Protein AF-A0A0W8DYA0-F1 (afdb_monomer_lite)

Sequence (114 aa):
MDSCKRDVLVVDIHKKYPLPEHGDPGGVLHLGVGDPALGFFIVNEVMYAGPLFSSYELMTPVDERLTDKEFKMKLPSMSAPEWTGQSYLRCIDDSSDEDDEGSSDRESEEDLSA

Foldseek 3Di:
DCVPDFAKDKDWDWFDPDDVVVVDQTWIKIKTWTDWDWAWDADPNDIDIDTDIFIFIDTDGHPDDDDSVRVVVCVVVTDGPVVVVVGPPPPDPPPPDPDDDDDDDDDDDDDDDD

Radius of gyration: 28.56 Å; chains: 1; bounding box: 103×48×36 Å

Organism: Phytophthora nicotianae (NCBI:txid4792)

InterPro domains:
  IPR022601 Protein of unknown function DUF3160 [PF11369] (3-84)

Secondary structure (DSSP, 8-state):
--TTS---EEEEEEPPPPBGGGTB---EEEEEEEEEEEEEEEETTEEEEEEEEEEEEEEE-TT-PPPHHHHHHHGGG-PPPHHHHT-TT-------------------------

pLDDT: mean 70.06, std 15.66, range [39.56, 92.94]

Structure (mmCIF, N/CA/C/O backbone):
data_AF-A0A0W8DYA0-F1
#
_entry.id   AF-A0A0W8DYA0-F1
#
loop_
_atom_site.group_PDB
_atom_site.id
_atom_site.type_symbol
_atom_site.label_atom_id
_atom_site.label_alt_id
_atom_site.label_comp_id
_atom_site.label_asym_id
_atom_site.label_entity_id
_atom_site.label_seq_id
_atom_site.pdbx_PDB_ins_code
_atom_site.Cartn_x
_atom_site.Cartn_y
_atom_site.Cartn_z
_atom_site.occupancy
_atom_site.B_iso_or_equiv
_atom_site.auth_seq_id
_atom_site.auth_comp_id
_atom_site.auth_asym_id
_atom_site.auth_atom_id
_atom_site.pdbx_PDB_model_num
ATOM 1 N N . MET A 1 1 ? -1.259 24.657 -0.172 1.00 41.50 1 MET A N 1
ATOM 2 C CA . MET A 1 1 ? -1.077 23.581 -1.167 1.00 41.50 1 MET A CA 1
ATOM 3 C C . MET A 1 1 ? -1.253 22.256 -0.452 1.00 41.50 1 MET A C 1
ATOM 5 O O . MET A 1 1 ? -0.551 22.031 0.523 1.00 41.50 1 MET A O 1
ATOM 9 N N . ASP A 1 2 ? -2.220 21.441 -0.872 1.00 55.25 2 ASP A N 1
ATOM 10 C CA . ASP A 1 2 ? -2.534 20.139 -0.251 1.00 55.25 2 ASP A CA 1
ATOM 11 C C . ASP A 1 2 ? -1.744 18.972 -0.882 1.00 55.25 2 ASP A C 1
ATOM 13 O O . ASP A 1 2 ? -1.758 17.856 -0.382 1.00 55.25 2 ASP A O 1
ATOM 17 N N . SER A 1 3 ? -1.005 19.242 -1.966 1.00 55.41 3 SER A N 1
ATOM 18 C CA . SER A 1 3 ? -0.301 18.247 -2.790 1.00 55.41 3 SER A CA 1
ATOM 19 C C . SER A 1 3 ? 0.890 17.567 -2.112 1.00 55.41 3 SER A C 1
ATOM 21 O O . SER A 1 3 ? 1.372 16.562 -2.616 1.00 55.41 3 SER A O 1
ATOM 23 N N . CYS A 1 4 ? 1.390 18.115 -1.002 1.00 57.66 4 CYS A N 1
ATOM 24 C CA . CYS A 1 4 ? 2.501 17.525 -0.249 1.00 57.66 4 CYS A CA 1
ATOM 25 C C . CYS A 1 4 ? 2.025 16.627 0.901 1.00 57.66 4 CYS A C 1
ATOM 27 O O . C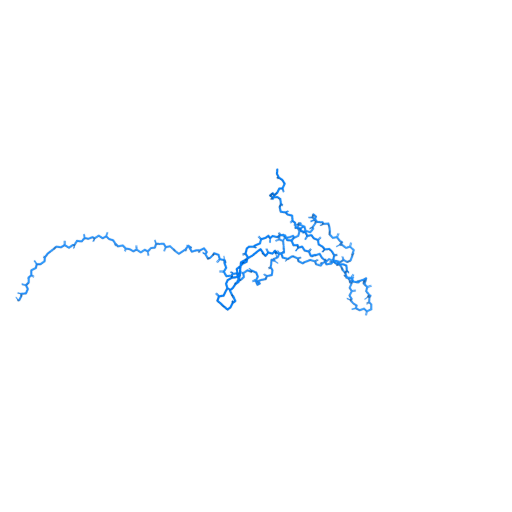YS A 1 4 ? 2.853 16.093 1.639 1.00 57.66 4 CYS A O 1
ATOM 29 N N . LYS A 1 5 ? 0.709 16.487 1.110 1.00 67.44 5 LYS A N 1
ATOM 30 C CA . LYS A 1 5 ? 0.195 15.578 2.132 1.00 67.44 5 LYS A CA 1
ATOM 31 C C . LYS A 1 5 ? 0.194 14.160 1.584 1.00 67.44 5 LYS A C 1
ATOM 33 O O . LYS A 1 5 ? -0.442 13.877 0.576 1.00 67.44 5 LYS A O 1
ATOM 38 N N . ARG A 1 6 ? 0.902 13.275 2.284 1.00 73.44 6 ARG A N 1
ATOM 39 C CA . ARG A 1 6 ? 0.865 11.832 2.045 1.00 73.44 6 ARG A CA 1
ATOM 40 C C . ARG A 1 6 ? -0.572 11.342 2.213 1.00 73.44 6 ARG A C 1
ATOM 42 O O . ARG A 1 6 ? -1.136 11.454 3.305 1.00 73.44 6 ARG A O 1
ATOM 49 N N . ASP A 1 7 ? -1.138 10.800 1.144 1.00 74.06 7 A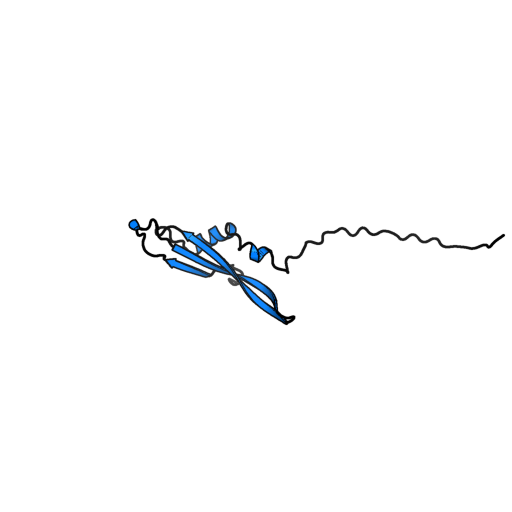SP A N 1
ATOM 50 C CA . ASP A 1 7 ? -2.464 10.201 1.156 1.00 74.06 7 ASP A CA 1
ATOM 51 C C . ASP A 1 7 ? -2.374 8.764 0.649 1.00 74.06 7 ASP A C 1
ATOM 53 O O . ASP A 1 7 ? -1.859 8.510 -0.436 1.00 74.06 7 ASP A O 1
ATOM 57 N N . VAL A 1 8 ? -2.814 7.824 1.482 1.00 78.19 8 VAL A N 1
ATOM 58 C CA . VAL A 1 8 ? -2.813 6.397 1.158 1.00 78.19 8 VAL A CA 1
ATOM 59 C C . VAL A 1 8 ? -4.236 6.034 0.792 1.00 78.19 8 VAL A C 1
ATOM 61 O O . VAL A 1 8 ? -5.151 6.269 1.580 1.00 78.19 8 VAL A O 1
ATOM 64 N N . LEU A 1 9 ? -4.409 5.470 -0.397 1.00 82.25 9 LEU A N 1
ATOM 65 C CA . LEU A 1 9 ? -5.681 4.937 -0.855 1.00 82.25 9 LEU A CA 1
ATOM 66 C C . LEU A 1 9 ? -5.921 3.613 -0.141 1.00 82.25 9 LEU A C 1
ATOM 68 O O . LEU A 1 9 ? -5.101 2.704 -0.256 1.00 82.25 9 LEU A O 1
ATOM 72 N N . VAL A 1 10 ? -7.023 3.514 0.599 1.00 84.50 10 VAL A N 1
ATOM 73 C CA . VAL A 1 10 ? -7.369 2.322 1.378 1.00 84.50 10 VAL A CA 1
ATOM 74 C C . VAL A 1 10 ? -8.614 1.670 0.793 1.00 84.50 10 VAL A C 1
ATOM 76 O O . VAL A 1 10 ? -9.592 2.343 0.467 1.00 84.50 10 VAL A O 1
ATOM 79 N N . VAL A 1 11 ? -8.571 0.350 0.650 1.00 86.69 11 VAL A N 1
ATOM 80 C CA . VAL A 1 11 ? -9.701 -0.481 0.238 1.00 86.69 11 VAL A CA 1
ATOM 81 C C . VAL A 1 11 ? -9.949 -1.542 1.300 1.00 86.69 11 VAL A C 1
ATOM 83 O O . VAL A 1 11 ? -9.026 -2.234 1.723 1.00 86.69 11 VAL A O 1
ATOM 86 N N . ASP A 1 12 ? -11.216 -1.705 1.673 1.00 87.50 12 ASP A N 1
ATOM 87 C CA . ASP A 1 12 ? -11.649 -2.696 2.654 1.00 87.50 12 ASP A CA 1
ATOM 88 C C . ASP A 1 12 ? -12.248 -3.917 1.949 1.00 87.50 12 ASP A C 1
ATOM 90 O O . ASP A 1 12 ? -13.246 -3.815 1.230 1.00 87.50 12 ASP A O 1
ATOM 94 N N . ILE A 1 13 ? -11.690 -5.09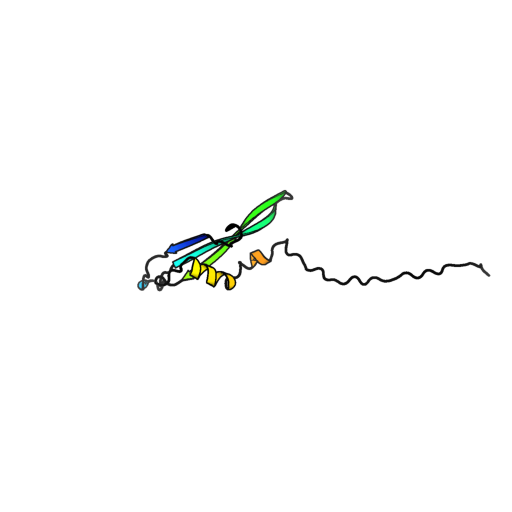8 2.202 1.00 85.00 13 ILE A N 1
ATOM 95 C CA . ILE A 1 13 ? -12.246 -6.379 1.768 1.00 85.00 13 ILE A CA 1
ATOM 96 C C . ILE A 1 13 ? -12.844 -7.071 2.990 1.00 85.00 13 ILE A C 1
ATOM 98 O O . ILE A 1 13 ? -12.136 -7.461 3.916 1.00 85.00 13 ILE A O 1
ATOM 102 N N . HIS A 1 14 ? -14.161 -7.259 2.986 1.00 82.19 14 HIS A N 1
ATOM 103 C CA . HIS A 1 14 ? -14.847 -7.989 4.048 1.00 82.19 14 HIS A CA 1
ATOM 104 C C . HIS A 1 14 ? -14.747 -9.488 3.750 1.00 82.19 14 HIS A C 1
ATOM 106 O O . HIS A 1 14 ? -15.334 -9.973 2.777 1.00 82.19 14 HIS A O 1
ATOM 112 N N . LYS A 1 15 ? -13.992 -10.230 4.566 1.00 72.19 15 LYS A N 1
ATOM 113 C CA . LYS A 1 15 ? -14.037 -11.697 4.534 1.00 72.19 15 LYS A CA 1
ATOM 114 C C . LYS A 1 15 ? -15.389 -12.152 5.093 1.00 72.19 15 LYS A C 1
ATOM 116 O O . LYS A 1 15 ? -16.031 -11.424 5.848 1.00 72.19 15 LYS A O 1
ATOM 121 N N . LYS A 1 16 ? -15.864 -13.322 4.643 1.00 65.81 16 LYS A N 1
ATOM 122 C CA . LYS A 1 16 ? -17.191 -13.861 4.996 1.00 65.81 16 LYS A CA 1
ATOM 123 C C . LYS A 1 16 ? -17.457 -13.783 6.504 1.00 65.81 16 LYS A C 1
ATOM 125 O O . LYS A 1 16 ? -16.536 -13.859 7.311 1.00 65.81 16 LYS A O 1
ATOM 130 N N . TYR A 1 17 ? -18.744 -13.667 6.836 1.00 58.84 17 TYR A N 1
ATOM 131 C CA . TYR A 1 17 ? -19.253 -13.685 8.205 1.00 58.84 17 TYR A CA 1
ATOM 132 C C . TYR A 1 17 ? -18.641 -14.859 8.989 1.00 58.84 17 TYR A C 1
ATOM 134 O O . TYR A 1 17 ? -18.563 -15.947 8.405 1.00 58.84 17 TYR A O 1
ATOM 142 N N . PRO A 1 18 ? -18.236 -14.668 10.261 1.00 62.16 18 PRO A N 1
ATOM 143 C CA . PRO A 1 18 ? -17.727 -15.748 11.096 1.00 62.16 18 PRO A CA 1
ATOM 144 C C . PRO A 1 18 ? -18.652 -16.955 11.004 1.00 62.16 18 PRO A C 1
ATOM 146 O O . PRO A 1 18 ? -19.839 -16.857 11.321 1.00 62.16 18 PRO A O 1
ATOM 149 N N . LEU A 1 19 ? -18.114 -18.085 10.554 1.00 63.44 19 LEU A N 1
ATOM 150 C CA . LEU A 1 19 ? -18.796 -19.371 10.617 1.00 63.44 19 LEU A CA 1
ATOM 151 C C . LEU A 1 19 ? -18.141 -20.139 11.766 1.00 63.44 19 LEU A C 1
ATOM 153 O O . LEU A 1 19 ? -17.058 -20.696 11.566 1.00 63.44 19 LEU A O 1
ATOM 157 N N . PRO A 1 20 ? -18.772 -20.193 12.959 1.00 62.41 20 PRO A N 1
ATOM 158 C CA . PRO A 1 20 ? -18.199 -20.847 14.139 1.00 62.41 20 PRO A CA 1
ATOM 159 C C . PRO A 1 20 ? -17.797 -22.304 13.877 1.00 62.41 20 PRO A C 1
ATOM 161 O O . PRO A 1 20 ? -16.857 -22.813 14.477 1.00 62.41 20 PRO A O 1
ATOM 164 N N . GLU A 1 21 ? -18.479 -22.952 12.933 1.00 70.19 21 GLU A N 1
ATOM 165 C CA . GLU A 1 21 ? -18.252 -24.333 12.500 1.00 70.19 21 GLU A CA 1
ATOM 166 C C . GLU A 1 21 ? -16.885 -24.559 11.829 1.00 70.19 21 GLU A C 1
ATOM 168 O O . GLU A 1 21 ? -16.396 -25.684 11.810 1.00 70.19 21 GLU A O 1
ATOM 173 N N . HIS A 1 22 ? -16.256 -23.504 11.300 1.00 68.44 22 HIS A N 1
ATOM 174 C CA . HIS A 1 22 ? -14.987 -23.579 10.563 1.00 68.44 22 HIS A CA 1
ATOM 175 C C . HIS A 1 22 ? -13.809 -22.959 11.329 1.00 68.44 22 HIS A C 1
ATOM 177 O O . HIS A 1 22 ? -12.692 -22.944 10.816 1.00 68.44 22 HIS A O 1
ATOM 183 N N . GLY A 1 23 ? -14.042 -22.431 12.537 1.00 65.69 23 GLY A N 1
ATOM 184 C CA . GLY A 1 23 ? -13.008 -21.764 13.335 1.00 65.69 23 GLY A CA 1
ATOM 185 C C . GLY A 1 23 ? -12.473 -20.458 12.730 1.00 65.69 23 GLY A C 1
ATOM 186 O O . GLY A 1 23 ? -11.488 -19.931 13.239 1.00 65.69 23 GLY A O 1
ATOM 187 N N . ASP A 1 24 ? -13.102 -19.935 11.672 1.00 65.44 24 ASP A N 1
ATOM 188 C CA . ASP A 1 24 ? -12.747 -18.655 11.057 1.00 65.44 24 ASP A CA 1
ATOM 189 C C . ASP A 1 24 ? -13.625 -17.541 11.656 1.00 65.44 24 ASP A C 1
ATOM 191 O O . ASP A 1 24 ? -14.842 -17.533 11.422 1.00 65.44 24 ASP A O 1
ATOM 195 N N . PRO A 1 25 ? -13.050 -16.607 12.440 1.00 67.56 25 PRO A N 1
ATOM 196 C CA . PRO A 1 25 ? -13.791 -15.486 13.010 1.00 67.56 25 PRO A CA 1
ATOM 197 C C . PRO A 1 25 ? -14.224 -14.452 11.953 1.00 67.56 25 PRO A C 1
ATOM 199 O O . PRO A 1 25 ? -14.945 -13.509 12.284 1.00 67.56 25 PRO A O 1
ATOM 202 N N . GLY A 1 26 ? -13.815 -14.610 10.689 1.00 76.31 26 GLY A N 1
ATOM 203 C CA . GLY A 1 26 ? -13.981 -13.575 9.680 1.00 76.31 26 GLY A CA 1
ATOM 204 C C . GLY A 1 26 ? -13.144 -12.339 10.018 1.00 76.31 26 GLY A C 1
ATOM 205 O O . GLY A 1 26 ? -12.377 -12.308 10.982 1.00 76.31 26 GLY A O 1
ATOM 206 N N . GLY A 1 27 ? -13.263 -11.297 9.203 1.00 84.50 27 GLY A N 1
ATOM 207 C CA . GLY A 1 27 ? -12.506 -10.071 9.434 1.00 84.50 27 GLY A CA 1
ATOM 208 C C . GLY A 1 27 ? -12.588 -9.083 8.288 1.00 84.50 27 GLY A C 1
ATOM 209 O O . GLY A 1 27 ? -13.101 -9.389 7.206 1.00 84.50 27 GLY A O 1
ATOM 210 N N . VAL A 1 28 ? -12.047 -7.897 8.533 1.00 85.38 28 VAL A N 1
ATOM 211 C CA . VAL A 1 28 ? -11.867 -6.863 7.520 1.00 85.38 28 VAL A CA 1
ATOM 212 C C . VAL A 1 28 ? -10.394 -6.823 7.143 1.00 85.38 28 VAL A C 1
ATOM 214 O O . VAL A 1 28 ? -9.513 -6.709 7.992 1.00 85.38 28 VAL A O 1
ATOM 217 N N . LEU A 1 29 ? -10.117 -6.968 5.853 1.00 85.62 29 LEU A N 1
ATOM 218 C CA . LEU A 1 29 ? -8.787 -6.799 5.296 1.00 85.62 29 LEU A CA 1
ATOM 219 C C . LEU A 1 29 ? -8.676 -5.397 4.704 1.00 85.62 29 LEU A C 1
ATOM 221 O O . LEU A 1 29 ? -9.325 -5.094 3.707 1.00 85.62 29 LEU A O 1
ATOM 225 N N . HIS A 1 30 ? -7.844 -4.565 5.311 1.00 86.75 30 HIS A N 1
ATOM 226 C CA . HIS A 1 30 ? -7.523 -3.228 4.845 1.00 86.75 30 HIS A CA 1
ATOM 227 C C . HIS A 1 30 ? -6.281 -3.281 3.949 1.00 86.75 30 HIS A C 1
ATOM 229 O O . HIS A 1 30 ? -5.193 -3.642 4.407 1.00 86.75 30 HIS A O 1
ATOM 235 N N . LEU A 1 31 ? -6.441 -2.914 2.679 1.00 86.12 31 LEU A N 1
ATOM 236 C CA . LEU A 1 31 ? -5.362 -2.811 1.700 1.00 86.12 31 LEU A CA 1
ATOM 237 C C . LEU A 1 31 ? -5.076 -1.343 1.401 1.00 86.12 31 LEU A C 1
ATOM 239 O O . LEU A 1 31 ? -5.938 -0.638 0.885 1.00 86.12 31 LEU A O 1
ATOM 243 N N . GLY A 1 32 ? -3.867 -0.890 1.718 1.00 83.31 32 GLY A N 1
ATOM 244 C CA . GLY A 1 32 ? -3.399 0.469 1.466 1.00 83.31 32 GLY A CA 1
ATOM 245 C C . GLY A 1 32 ? -2.405 0.530 0.310 1.00 83.31 32 GLY A C 1
ATOM 246 O O . GLY A 1 32 ? -1.479 -0.274 0.262 1.00 83.31 32 GLY A O 1
ATOM 247 N N . VAL A 1 33 ? -2.545 1.512 -0.580 1.00 82.25 33 VAL A N 1
ATOM 248 C CA . VAL A 1 33 ? -1.563 1.838 -1.626 1.00 82.25 33 VAL A CA 1
ATOM 249 C C . VAL A 1 33 ? -1.248 3.324 -1.560 1.00 82.25 33 VAL A C 1
ATOM 251 O O . VAL A 1 33 ? -2.167 4.141 -1.512 1.00 82.25 33 VAL A O 1
ATOM 254 N N . GLY A 1 34 ? 0.030 3.699 -1.515 1.00 75.50 34 GLY A N 1
ATOM 255 C CA . GLY A 1 34 ? 0.367 5.098 -1.245 1.00 75.50 34 GLY A CA 1
ATOM 256 C C . GLY A 1 34 ? 1.698 5.565 -1.788 1.00 75.50 34 GLY A C 1
ATOM 257 O O . GLY A 1 34 ? 1.723 6.425 -2.663 1.00 75.50 34 GLY A O 1
ATOM 258 N N . ASP A 1 35 ? 2.800 5.046 -1.254 1.00 75.56 35 ASP A N 1
ATOM 259 C CA . ASP A 1 35 ? 4.096 5.682 -1.470 1.00 75.56 35 ASP A CA 1
ATOM 260 C C . ASP A 1 35 ? 4.630 5.326 -2.855 1.00 75.56 35 ASP A C 1
ATOM 262 O O . ASP A 1 35 ? 4.879 4.145 -3.127 1.00 75.56 35 ASP A O 1
ATOM 266 N N . PRO A 1 36 ? 4.810 6.320 -3.740 1.00 74.38 36 PRO A N 1
ATOM 267 C CA . PRO A 1 36 ? 5.420 6.078 -5.027 1.00 74.38 36 PRO A CA 1
ATOM 268 C C . PRO A 1 36 ? 6.925 5.866 -4.835 1.00 74.38 36 PRO A C 1
ATOM 270 O O . PRO A 1 36 ? 7.620 6.684 -4.233 1.00 74.38 36 PRO A O 1
ATOM 273 N N . ALA A 1 37 ? 7.433 4.781 -5.397 1.00 77.19 37 ALA A N 1
ATOM 274 C CA . ALA A 1 37 ? 8.846 4.511 -5.587 1.00 77.19 37 ALA A CA 1
ATOM 275 C C . ALA A 1 37 ? 9.147 4.450 -7.089 1.00 77.19 37 ALA A C 1
ATOM 277 O O . ALA A 1 37 ? 8.282 4.106 -7.896 1.00 77.19 37 ALA A O 1
ATOM 278 N N . LEU A 1 38 ? 10.378 4.771 -7.482 1.00 80.69 38 LEU A N 1
ATOM 279 C CA . LEU A 1 38 ? 10.843 4.531 -8.845 1.00 80.69 38 LEU A CA 1
ATOM 280 C C . LEU A 1 38 ? 11.511 3.154 -8.896 1.00 80.69 38 LEU A C 1
ATOM 282 O O . LEU A 1 38 ? 12.518 2.926 -8.230 1.00 80.69 38 LEU A O 1
ATOM 286 N N . GLY A 1 39 ? 10.925 2.233 -9.655 1.00 80.81 39 GLY A N 1
ATOM 287 C CA . GLY A 1 39 ? 11.461 0.894 -9.865 1.00 80.81 39 GLY A CA 1
ATOM 288 C C . GLY A 1 39 ? 12.313 0.822 -11.120 1.00 80.81 39 GLY A C 1
ATOM 289 O O . GLY A 1 39 ? 11.939 1.390 -12.146 1.00 80.81 39 GLY A O 1
ATOM 290 N N . PHE A 1 40 ? 13.414 0.077 -11.046 1.00 83.62 40 PHE A N 1
ATOM 291 C CA . PHE A 1 40 ? 14.246 -0.276 -12.191 1.00 83.62 40 PHE A CA 1
ATOM 292 C C . PHE A 1 40 ? 14.398 -1.796 -12.237 1.00 83.62 40 PHE A C 1
ATOM 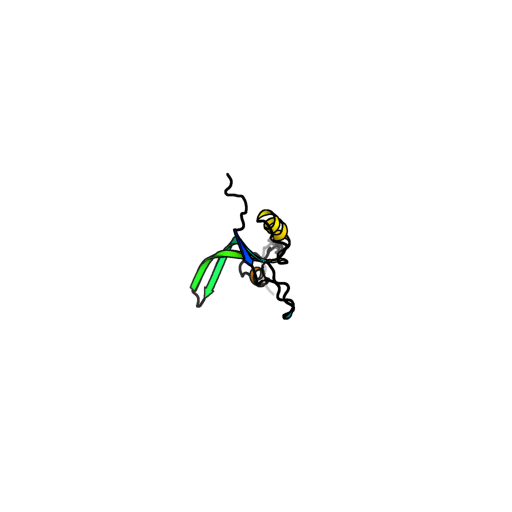294 O O . PHE A 1 40 ? 14.783 -2.415 -11.247 1.00 83.62 40 PHE A O 1
ATOM 301 N N . PHE A 1 41 ? 14.098 -2.394 -13.385 1.00 84.25 41 PHE A N 1
ATOM 302 C CA . PHE A 1 41 ? 14.157 -3.836 -13.602 1.00 84.25 41 PHE A CA 1
ATOM 303 C C . PHE A 1 41 ? 14.977 -4.125 -14.851 1.00 84.25 41 PHE A C 1
ATOM 305 O O . PHE A 1 41 ? 14.733 -3.523 -15.894 1.00 84.25 41 PHE A O 1
ATOM 312 N N . ILE A 1 42 ? 15.929 -5.051 -14.763 1.00 88.94 42 ILE A N 1
ATOM 313 C CA . ILE A 1 42 ? 16.727 -5.491 -15.910 1.00 88.94 42 ILE A CA 1
ATOM 314 C C . ILE A 1 42 ? 16.301 -6.914 -16.256 1.00 88.94 42 ILE A C 1
ATOM 316 O O . ILE A 1 42 ? 16.454 -7.825 -15.445 1.00 88.94 42 ILE A O 1
ATOM 320 N N . VAL A 1 43 ? 15.753 -7.104 -17.455 1.00 90.81 43 VAL A N 1
ATOM 321 C CA . VAL A 1 43 ? 15.322 -8.411 -17.966 1.00 90.81 43 VAL A CA 1
ATOM 322 C C . VAL A 1 43 ? 15.903 -8.582 -19.361 1.00 90.81 43 VAL A C 1
ATOM 324 O O . VAL A 1 43 ? 15.630 -7.769 -20.237 1.00 90.81 43 VAL A O 1
ATOM 327 N N . ASN A 1 44 ? 16.703 -9.633 -19.571 1.00 92.94 44 ASN A N 1
ATOM 328 C CA . ASN A 1 44 ? 17.379 -9.905 -20.848 1.00 92.94 44 ASN A CA 1
ATOM 329 C C . ASN A 1 44 ? 18.142 -8.683 -21.394 1.00 92.94 44 ASN A C 1
ATOM 331 O O . ASN A 1 44 ? 17.949 -8.301 -22.543 1.00 92.94 44 ASN A O 1
ATOM 335 N N . GLU A 1 45 ? 18.954 -8.043 -20.544 1.00 92.25 45 GLU A N 1
ATOM 336 C CA . GLU A 1 45 ? 19.744 -6.839 -20.875 1.00 92.25 45 GLU A CA 1
ATOM 337 C C . GLU A 1 45 ? 18.911 -5.590 -21.237 1.00 92.25 45 GLU A C 1
ATOM 339 O O . GLU A 1 45 ? 19.465 -4.548 -21.580 1.00 92.25 45 GLU A O 1
ATOM 344 N N . VAL A 1 46 ? 17.581 -5.646 -21.099 1.00 92.31 46 VAL A N 1
ATOM 345 C CA . VAL A 1 46 ? 16.679 -4.505 -21.294 1.00 92.31 46 VAL A CA 1
ATOM 346 C C . VAL A 1 46 ? 16.279 -3.919 -19.942 1.00 92.31 46 VAL A C 1
ATOM 348 O O . VAL A 1 46 ? 15.825 -4.642 -19.053 1.00 92.31 46 VAL A O 1
ATOM 351 N N . MET A 1 47 ? 16.428 -2.598 -19.794 1.00 92.25 47 MET A N 1
ATOM 352 C CA . MET A 1 47 ? 16.023 -1.853 -18.600 1.00 92.25 47 MET A CA 1
ATOM 353 C C . MET A 1 47 ? 14.583 -1.341 -18.728 1.00 92.25 47 MET A C 1
ATOM 355 O O . MET A 1 47 ? 14.241 -0.628 -19.671 1.00 92.25 47 MET A O 1
ATOM 359 N N . TYR A 1 48 ? 13.767 -1.643 -17.724 1.00 86.75 48 TYR A N 1
ATOM 360 C CA . TYR A 1 48 ? 12.421 -1.117 -17.530 1.00 86.75 48 TYR A CA 1
ATOM 361 C C . TYR A 1 48 ? 12.429 -0.208 -16.308 1.00 86.75 48 TYR A C 1
ATOM 363 O O . TYR A 1 48 ? 12.844 -0.630 -15.230 1.00 86.75 48 TYR A O 1
ATOM 371 N N . ALA A 1 49 ? 11.961 1.027 -16.469 1.00 89.31 49 ALA A N 1
ATOM 372 C CA . ALA A 1 49 ? 11.836 1.986 -15.381 1.00 89.31 49 ALA A CA 1
ATOM 373 C C . ALA A 1 49 ? 10.395 2.485 -15.291 1.00 89.31 49 ALA A C 1
ATOM 375 O O . ALA A 1 49 ? 9.757 2.750 -16.312 1.00 89.31 49 ALA A O 1
ATOM 376 N N . GLY A 1 50 ? 9.873 2.615 -14.076 1.00 82.69 50 GLY A N 1
ATOM 377 C CA . GLY A 1 50 ? 8.503 3.071 -13.892 1.00 82.69 50 GLY A CA 1
ATOM 378 C C . GLY A 1 50 ? 8.086 3.220 -12.434 1.00 82.69 50 GLY A C 1
ATOM 379 O O . GLY A 1 50 ? 8.813 2.804 -11.529 1.00 82.69 50 GLY A O 1
ATOM 380 N N . PRO A 1 51 ? 6.915 3.831 -12.198 1.00 82.00 51 PRO A N 1
ATOM 381 C CA . PRO A 1 51 ? 6.382 3.985 -10.858 1.00 82.00 51 PRO A CA 1
ATOM 382 C C . PRO A 1 51 ? 5.979 2.625 -10.281 1.00 82.00 51 PRO A C 1
ATOM 384 O O . PRO A 1 51 ? 5.277 1.839 -10.917 1.00 82.00 51 PRO A O 1
ATOM 387 N N . LEU A 1 52 ? 6.397 2.384 -9.047 1.00 81.06 52 LEU A N 1
ATOM 388 C CA . LEU A 1 52 ? 5.917 1.322 -8.177 1.00 81.06 52 LEU A CA 1
ATOM 389 C C . LEU A 1 52 ? 5.195 1.973 -7.006 1.00 81.06 52 LEU A C 1
ATOM 391 O O . LEU A 1 52 ? 5.616 3.024 -6.534 1.00 81.06 52 LEU A O 1
ATOM 395 N N . PHE A 1 53 ? 4.135 1.349 -6.514 1.00 77.00 53 PHE A N 1
ATOM 396 C CA . PHE A 1 53 ? 3.449 1.830 -5.321 1.00 77.00 53 PHE A CA 1
ATOM 397 C C . PHE A 1 53 ? 3.666 0.852 -4.177 1.00 77.00 53 PHE A C 1
ATOM 399 O O . PHE A 1 53 ? 3.575 -0.362 -4.375 1.00 77.00 53 PHE A O 1
ATOM 406 N N . SER A 1 54 ? 3.939 1.372 -2.981 1.00 76.44 54 SER A N 1
ATOM 407 C CA . SER A 1 54 ? 3.951 0.547 -1.778 1.00 76.44 54 SER A CA 1
ATOM 408 C C . SER A 1 54 ? 2.566 -0.052 -1.525 1.00 76.44 54 SER A C 1
ATOM 410 O O . SER A 1 54 ? 1.547 0.609 -1.735 1.00 76.44 54 SER A O 1
ATOM 412 N N . SER A 1 55 ? 2.536 -1.307 -1.075 1.00 82.00 55 SER A N 1
ATOM 413 C CA . SER A 1 55 ? 1.320 -2.007 -0.659 1.00 82.00 55 SER A CA 1
ATOM 414 C C . SER A 1 55 ? 1.387 -2.324 0.832 1.00 82.00 55 SER A C 1
ATOM 416 O O . SER A 1 55 ? 2.364 -2.919 1.292 1.00 82.00 55 SER A O 1
ATOM 418 N N . TYR A 1 56 ? 0.338 -1.974 1.565 1.00 81.88 56 TYR A N 1
ATOM 419 C CA . TYR A 1 56 ? 0.176 -2.247 2.989 1.00 81.88 56 TYR A CA 1
ATOM 420 C C . TYR A 1 56 ? -1.032 -3.150 3.196 1.00 81.88 56 TYR A C 1
ATOM 422 O O . TYR A 1 56 ? -2.088 -2.907 2.614 1.00 81.88 56 TYR A O 1
ATOM 430 N N . GLU A 1 57 ? -0.892 -4.161 4.043 1.00 84.25 57 GLU A N 1
ATOM 431 C CA . GLU A 1 57 ? -1.962 -5.098 4.367 1.00 84.25 57 GLU A CA 1
ATOM 432 C C . GLU A 1 57 ? -2.156 -5.143 5.881 1.00 84.25 57 GLU A C 1
ATOM 434 O O . GLU A 1 57 ? -1.201 -5.322 6.638 1.00 84.25 57 GLU A O 1
ATOM 439 N N . LEU A 1 58 ? -3.401 -4.976 6.326 1.00 84.81 58 LEU A N 1
ATOM 440 C CA . LEU A 1 58 ? -3.767 -5.085 7.729 1.00 84.81 58 LEU A CA 1
ATOM 441 C C . LEU A 1 58 ? -5.102 -5.802 7.872 1.00 84.81 58 LEU A C 1
ATOM 443 O O . LEU A 1 58 ? -6.111 -5.354 7.339 1.00 84.81 58 LEU A O 1
ATOM 447 N N . MET A 1 59 ? -5.116 -6.883 8.644 1.00 83.94 59 MET A N 1
ATOM 448 C CA . MET A 1 59 ? -6.344 -7.594 8.976 1.00 83.94 59 MET A CA 1
ATOM 449 C C . MET A 1 59 ? -6.823 -7.191 10.369 1.00 83.94 59 MET A C 1
ATOM 451 O O . MET A 1 59 ? -6.047 -7.214 11.326 1.00 83.94 59 MET A O 1
ATOM 455 N N . THR A 1 60 ? -8.097 -6.841 10.480 1.00 85.00 60 THR A N 1
ATOM 456 C CA . THR A 1 60 ? -8.780 -6.580 11.747 1.00 85.00 60 THR A CA 1
ATOM 457 C C . THR A 1 60 ? -9.974 -7.520 11.926 1.00 85.00 60 THR A C 1
ATOM 459 O O . THR A 1 60 ? -10.472 -8.097 10.949 1.00 85.00 60 THR A O 1
ATOM 462 N N . PRO A 1 61 ? -10.433 -7.718 13.172 1.00 84.69 61 PRO A N 1
ATOM 463 C CA . PRO A 1 61 ? -11.689 -8.407 13.454 1.00 84.69 61 PRO A CA 1
ATOM 464 C C . PRO A 1 61 ? -12.885 -7.796 12.708 1.00 84.69 61 PRO A C 1
ATOM 466 O O . PRO A 1 61 ? -12.862 -6.633 12.307 1.00 84.69 61 PRO A O 1
ATOM 469 N N . VAL A 1 62 ? -13.952 -8.580 12.518 1.00 80.44 62 VAL A N 1
ATOM 470 C CA . VAL A 1 62 ? -15.122 -8.170 11.714 1.00 80.44 62 VAL A CA 1
ATOM 471 C C . VAL A 1 62 ? -15.862 -6.956 12.296 1.00 80.44 62 VAL A C 1
ATOM 473 O O . VAL A 1 62 ? -16.537 -6.228 11.572 1.00 80.44 62 VAL A O 1
ATOM 476 N N . ASP A 1 63 ? -15.742 -6.749 13.604 1.00 79.94 63 ASP A N 1
ATOM 477 C CA . ASP A 1 63 ? -16.328 -5.660 14.378 1.00 79.94 63 ASP A CA 1
ATOM 478 C C . ASP A 1 63 ? -15.438 -4.408 14.445 1.00 79.94 63 ASP A C 1
ATOM 480 O O . ASP A 1 63 ? -15.908 -3.349 14.860 1.00 79.94 63 ASP A O 1
ATOM 484 N N . GLU A 1 64 ? -14.188 -4.484 13.978 1.00 83.00 64 GLU A N 1
ATOM 485 C CA . GLU A 1 64 ? -13.220 -3.386 14.025 1.00 83.00 64 GLU A CA 1
ATOM 486 C C . GLU A 1 64 ? -12.815 -2.944 12.612 1.00 83.00 64 GLU A C 1
ATOM 488 O O . GLU A 1 64 ? -11.721 -3.225 12.120 1.00 83.00 64 GLU A O 1
ATOM 493 N N . ARG A 1 65 ? -13.706 -2.211 11.938 1.00 84.62 65 ARG A N 1
ATOM 494 C CA . ARG A 1 65 ? -13.375 -1.538 10.677 1.00 84.62 65 ARG A CA 1
ATOM 495 C C . ARG A 1 65 ? -12.653 -0.223 10.958 1.00 84.62 65 ARG A C 1
ATOM 497 O O . ARG A 1 65 ? -13.229 0.678 11.563 1.00 84.62 65 ARG A O 1
ATOM 504 N N . LEU A 1 66 ? -11.432 -0.088 10.450 1.00 85.56 66 LEU A N 1
ATOM 505 C CA . LEU A 1 66 ? -10.661 1.147 10.568 1.00 85.56 66 LEU A CA 1
ATOM 506 C C . LEU A 1 66 ? -11.140 2.217 9.586 1.00 85.56 66 LEU A C 1
ATOM 508 O O . LEU A 1 66 ? -11.421 1.943 8.421 1.00 85.56 66 LEU A O 1
ATOM 512 N N . THR A 1 67 ? -11.166 3.460 10.050 1.00 85.88 67 THR A N 1
ATOM 513 C CA . THR A 1 67 ? -11.221 4.643 9.187 1.00 85.88 67 THR A CA 1
ATOM 514 C C . THR A 1 67 ? -9.865 4.898 8.528 1.00 85.88 67 THR A C 1
ATOM 516 O O . THR A 1 67 ? -8.822 4.510 9.058 1.00 85.88 67 THR A O 1
ATOM 519 N N . ASP A 1 68 ? -9.838 5.659 7.432 1.00 81.12 68 ASP A N 1
ATOM 520 C CA . ASP A 1 68 ? -8.592 6.057 6.757 1.00 81.12 68 ASP A CA 1
ATOM 521 C C . ASP A 1 68 ? -7.585 6.706 7.717 1.00 81.12 68 ASP A C 1
ATOM 523 O O . ASP A 1 68 ? -6.376 6.503 7.612 1.00 81.12 68 ASP A O 1
ATOM 527 N N . LYS A 1 69 ? -8.076 7.492 8.684 1.00 83.75 69 LYS A N 1
ATOM 528 C CA . LYS A 1 69 ? -7.234 8.135 9.698 1.00 83.75 69 LYS A CA 1
ATOM 529 C C . LYS A 1 69 ? -6.604 7.103 10.636 1.00 83.75 69 LYS A C 1
ATOM 531 O O . LYS A 1 69 ? -5.423 7.218 10.952 1.00 83.75 69 LYS A O 1
ATOM 536 N N . GLU A 1 70 ? -7.369 6.108 11.072 1.00 88.44 70 GLU A N 1
ATOM 537 C CA . GLU A 1 70 ? -6.890 5.029 11.945 1.00 88.44 70 GLU A CA 1
ATOM 538 C C . GLU A 1 70 ? -5.929 4.093 11.221 1.00 88.44 70 GLU A C 1
ATOM 540 O O . GLU A 1 70 ? -4.886 3.742 11.773 1.00 88.44 70 GLU A O 1
ATOM 545 N N . PHE A 1 71 ? -6.213 3.773 9.960 1.00 86.19 71 PHE A N 1
ATOM 546 C CA . PHE A 1 71 ? -5.299 3.028 9.104 1.00 86.19 71 PHE A CA 1
ATOM 547 C C . PHE A 1 71 ? -3.964 3.771 8.941 1.00 86.19 71 PHE A C 1
ATOM 549 O O . PHE A 1 71 ? -2.896 3.199 9.170 1.00 86.19 71 PHE A O 1
ATOM 556 N N . LYS A 1 72 ? -4.007 5.081 8.656 1.00 83.00 72 LYS A N 1
ATOM 557 C CA . LYS A 1 72 ? -2.806 5.928 8.539 1.00 83.00 72 LYS A CA 1
ATOM 558 C C . LYS A 1 72 ? -1.965 5.962 9.814 1.00 83.00 72 LYS A C 1
ATOM 560 O O . LYS A 1 72 ? -0.742 5.993 9.721 1.00 83.00 72 LYS A O 1
ATOM 565 N N . MET A 1 73 ? -2.588 5.927 10.993 1.00 86.62 73 MET A N 1
ATOM 566 C CA . MET A 1 73 ? -1.862 5.860 12.269 1.00 86.62 73 MET A CA 1
ATOM 567 C C . MET A 1 73 ? -1.120 4.530 12.461 1.00 86.62 73 MET A C 1
ATOM 569 O O . MET A 1 73 ? -0.114 4.506 13.165 1.00 86.62 73 MET A O 1
ATOM 573 N N . LYS A 1 74 ? -1.572 3.441 11.822 1.00 84.75 74 LYS A N 1
ATOM 574 C CA . LYS A 1 74 ? -0.914 2.127 11.884 1.00 84.75 74 LYS A CA 1
ATOM 575 C C . LYS A 1 74 ? 0.214 1.966 10.851 1.00 84.75 74 LYS A C 1
ATOM 577 O O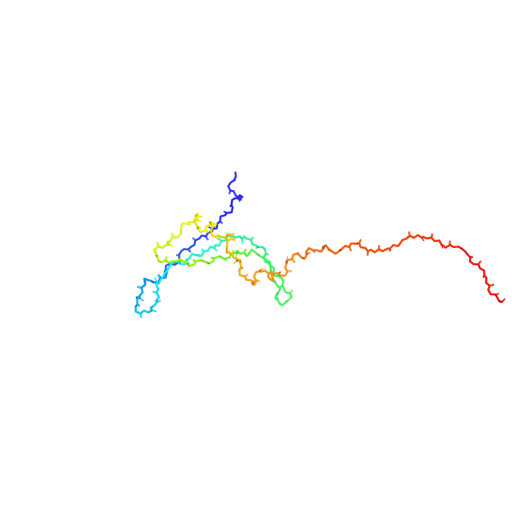 . LYS A 1 74 ? 1.108 1.154 11.080 1.00 84.75 74 LYS A O 1
ATOM 582 N N . LEU A 1 75 ? 0.253 2.767 9.779 1.00 79.38 75 LEU A N 1
ATOM 583 C CA . LEU A 1 75 ? 1.291 2.694 8.732 1.00 79.38 75 LEU A CA 1
ATOM 584 C C . LEU A 1 75 ? 2.747 2.707 9.240 1.00 79.38 75 LEU A C 1
ATOM 586 O O . LEU A 1 75 ? 3.528 1.913 8.727 1.00 79.38 75 LEU A O 1
ATOM 590 N N . PRO A 1 76 ? 3.159 3.531 10.229 1.00 78.56 76 PRO A N 1
ATOM 591 C CA . PRO A 1 76 ? 4.547 3.529 10.707 1.00 78.56 76 PRO A CA 1
ATOM 592 C C . PRO A 1 76 ? 4.979 2.210 11.359 1.00 78.56 76 PRO A C 1
ATOM 594 O O . PRO A 1 76 ? 6.169 1.924 11.428 1.00 78.56 76 PRO A O 1
ATOM 597 N N . SER A 1 77 ? 4.020 1.419 11.850 1.00 76.81 77 SER A N 1
ATOM 598 C CA . SER A 1 77 ? 4.273 0.090 12.421 1.00 76.81 77 SER A CA 1
ATOM 599 C C . SER A 1 77 ? 4.290 -1.024 11.372 1.00 76.81 77 SER A C 1
ATOM 601 O O . SER A 1 77 ? 4.662 -2.151 11.684 1.00 76.81 77 SER A O 1
ATOM 603 N N . MET A 1 78 ? 3.896 -0.717 10.132 1.00 75.12 78 MET A N 1
ATOM 604 C CA . MET A 1 78 ? 3.907 -1.667 9.029 1.00 75.12 78 MET A CA 1
ATOM 605 C C . MET A 1 78 ? 5.248 -1.584 8.312 1.00 75.12 78 MET A C 1
ATOM 607 O O . MET A 1 78 ? 5.593 -0.566 7.712 1.00 75.12 78 MET A O 1
ATOM 611 N N . SER A 1 79 ? 6.010 -2.670 8.351 1.00 64.94 79 SER A N 1
ATOM 612 C CA . SER A 1 79 ? 7.174 -2.811 7.487 1.00 64.94 79 SER A CA 1
ATOM 613 C C . SER A 1 79 ? 6.710 -3.122 6.070 1.00 64.94 79 SER A C 1
ATOM 615 O O . SER A 1 79 ? 5.853 -3.987 5.870 1.00 64.94 79 SER A O 1
ATOM 617 N N . ALA A 1 80 ? 7.318 -2.472 5.079 1.00 62.59 80 ALA A N 1
ATOM 618 C CA . ALA A 1 80 ? 7.238 -2.972 3.716 1.00 62.59 80 ALA A CA 1
ATOM 619 C C . ALA A 1 80 ? 7.753 -4.429 3.681 1.00 62.59 80 ALA A C 1
ATOM 621 O O . ALA A 1 80 ? 8.624 -4.780 4.487 1.00 62.59 80 ALA A O 1
ATOM 622 N N . PRO A 1 81 ? 7.231 -5.290 2.791 1.00 59.12 81 PRO A N 1
ATOM 623 C CA . PRO A 1 81 ? 7.724 -6.657 2.660 1.00 59.12 81 PRO A CA 1
ATOM 624 C C . PRO A 1 81 ? 9.248 -6.686 2.490 1.00 59.12 81 PRO A C 1
ATOM 626 O O . PRO A 1 81 ? 9.794 -5.864 1.757 1.00 59.12 81 PRO A O 1
ATOM 629 N N . GLU A 1 82 ? 9.938 -7.636 3.123 1.00 62.09 82 GLU A N 1
ATOM 630 C CA . GLU A 1 82 ? 11.411 -7.680 3.175 1.00 62.09 82 GLU A CA 1
ATOM 631 C C . GLU A 1 82 ? 12.077 -7.620 1.788 1.00 62.09 82 GLU A C 1
ATOM 633 O O . GLU A 1 82 ? 13.093 -6.947 1.608 1.00 62.09 82 GLU A O 1
ATOM 638 N N . TRP A 1 83 ? 11.448 -8.224 0.774 1.00 53.97 83 TRP A N 1
ATOM 639 C CA . TRP A 1 83 ? 11.925 -8.203 -0.612 1.00 53.97 83 TRP A CA 1
ATOM 640 C C . TRP A 1 83 ? 12.025 -6.787 -1.212 1.00 53.97 83 TRP A C 1
ATOM 642 O O . TRP A 1 83 ? 12.822 -6.563 -2.118 1.00 53.97 83 TRP A O 1
ATOM 652 N N . THR A 1 84 ? 11.273 -5.809 -0.693 1.00 54.69 84 THR A N 1
ATOM 653 C CA . THR A 1 84 ? 11.369 -4.397 -1.115 1.00 54.69 84 THR A CA 1
ATOM 654 C C . THR A 1 84 ? 12.627 -3.705 -0.577 1.00 54.69 84 THR A C 1
ATOM 656 O O . THR A 1 84 ? 13.141 -2.783 -1.208 1.00 54.69 84 THR A O 1
ATOM 659 N N . GLY A 1 85 ? 13.169 -4.171 0.556 1.00 56.25 85 GLY A N 1
ATOM 660 C CA . GLY A 1 85 ? 14.414 -3.670 1.148 1.00 56.25 85 GLY A CA 1
ATOM 661 C C . GLY A 1 85 ? 15.679 -4.182 0.452 1.00 56.25 85 GLY A C 1
ATOM 662 O O . GLY A 1 85 ? 16.753 -3.612 0.647 1.00 56.25 85 GLY A O 1
ATOM 663 N N . GLN A 1 86 ? 15.541 -5.221 -0.376 1.00 54.81 86 GLN A N 1
ATOM 664 C CA . GLN A 1 86 ? 16.591 -5.785 -1.232 1.00 54.81 86 GLN A CA 1
ATOM 665 C C . GLN A 1 86 ? 16.649 -5.112 -2.613 1.00 54.81 86 GLN A C 1
ATOM 667 O O . GLN A 1 86 ? 17.280 -5.632 -3.532 1.00 54.81 86 GLN A O 1
ATOM 672 N N . SER A 1 87 ? 15.986 -3.961 -2.780 1.00 51.78 87 SER A N 1
ATOM 673 C CA . SER A 1 87 ? 16.101 -3.163 -3.998 1.00 51.78 87 SER A CA 1
ATOM 674 C C . SER A 1 87 ? 17.577 -2.906 -4.321 1.00 51.78 87 SER A C 1
ATOM 676 O O . SER A 1 87 ? 18.324 -2.409 -3.477 1.00 51.78 87 SER A O 1
ATOM 678 N N . TYR A 1 88 ? 17.975 -3.189 -5.564 1.00 50.31 88 TYR A N 1
ATOM 679 C CA . TYR A 1 88 ? 19.319 -2.959 -6.119 1.00 50.31 88 TYR A CA 1
ATOM 680 C C . TYR A 1 88 ? 19.780 -1.483 -6.077 1.00 50.31 88 TYR A C 1
ATOM 682 O O . TYR A 1 88 ? 20.870 -1.166 -6.540 1.00 50.31 88 TYR A O 1
ATOM 690 N N . LEU A 1 89 ? 18.953 -0.574 -5.551 1.00 45.34 89 LEU A N 1
ATOM 691 C CA . LEU A 1 89 ? 19.160 0.876 -5.522 1.00 45.34 89 LEU A CA 1
ATOM 692 C C . LEU A 1 89 ? 19.334 1.436 -4.112 1.00 45.34 89 LEU A C 1
ATOM 694 O O . LEU A 1 89 ? 19.283 2.651 -3.928 1.00 45.34 89 LEU A O 1
ATOM 698 N N . ARG A 1 90 ? 19.486 0.585 -3.093 1.00 39.56 90 ARG A N 1
ATOM 699 C CA . ARG A 1 90 ? 19.837 1.082 -1.766 1.00 39.56 90 ARG A CA 1
ATOM 700 C C . ARG A 1 90 ? 21.235 1.693 -1.872 1.00 39.56 90 ARG A C 1
ATOM 702 O O . ARG A 1 90 ? 22.197 0.954 -2.057 1.00 39.56 90 ARG A O 1
ATOM 709 N N . CYS A 1 91 ? 21.328 3.024 -1.807 1.00 40.25 91 CYS A N 1
ATOM 710 C CA . CYS A 1 91 ? 22.607 3.705 -1.661 1.00 40.25 91 CYS A CA 1
ATOM 711 C C . CYS A 1 91 ? 23.293 3.088 -0.443 1.00 40.25 91 CYS A C 1
ATOM 713 O O . CYS A 1 91 ? 22.776 3.170 0.673 1.00 40.25 91 CYS A O 1
ATOM 715 N N . ILE A 1 92 ? 24.395 2.387 -0.685 1.00 48.12 92 ILE A N 1
ATOM 716 C CA . ILE A 1 92 ? 25.356 2.100 0.365 1.00 48.12 92 ILE A CA 1
ATOM 717 C C . ILE A 1 92 ? 25.879 3.482 0.742 1.00 48.12 92 ILE A C 1
ATOM 719 O O . ILE A 1 92 ? 26.348 4.209 -0.134 1.00 48.12 92 ILE A O 1
ATOM 723 N N . ASP A 1 93 ? 25.689 3.887 1.996 1.00 50.78 93 ASP A N 1
ATOM 724 C CA . ASP A 1 93 ? 26.407 5.039 2.526 1.00 50.78 93 ASP A CA 1
ATOM 725 C C . ASP A 1 93 ? 27.890 4.663 2.471 1.00 50.78 93 ASP A C 1
ATOM 727 O O . ASP A 1 93 ? 28.400 3.961 3.343 1.00 50.78 93 ASP A O 1
ATOM 731 N N . ASP A 1 94 ? 28.553 5.061 1.386 1.00 49.81 94 ASP A N 1
ATOM 732 C CA . ASP A 1 94 ? 29.994 4.933 1.199 1.00 49.81 94 ASP A CA 1
ATOM 733 C C . ASP A 1 94 ? 30.661 6.015 2.056 1.00 49.81 94 ASP A C 1
ATOM 735 O O . ASP A 1 94 ? 31.195 7.013 1.582 1.00 49.81 94 ASP A O 1
ATOM 739 N N . SER A 1 95 ? 30.564 5.849 3.374 1.00 54.28 95 SER A N 1
ATOM 740 C CA . SER A 1 95 ? 31.522 6.432 4.302 1.00 54.28 95 SER A CA 1
ATOM 741 C C . SER A 1 95 ? 32.664 5.430 4.466 1.00 54.28 95 SER A C 1
ATOM 743 O O . SER A 1 95 ? 32.819 4.819 5.523 1.00 54.28 95 SER A O 1
ATOM 745 N N . SER A 1 96 ? 33.402 5.176 3.387 1.00 50.41 96 SER A N 1
ATOM 746 C CA . SER A 1 96 ? 34.748 4.624 3.493 1.00 50.41 96 SER A CA 1
ATOM 747 C C . SER A 1 96 ? 35.710 5.782 3.294 1.00 50.41 96 SER A C 1
ATOM 749 O O . SER A 1 96 ? 35.773 6.372 2.217 1.00 50.41 96 SER A O 1
ATOM 751 N N . ASP A 1 97 ? 36.359 6.123 4.395 1.00 51.56 97 ASP A N 1
ATOM 752 C CA . ASP A 1 97 ? 37.265 7.239 4.590 1.00 51.56 97 ASP A CA 1
ATOM 753 C C . ASP A 1 97 ? 38.332 7.339 3.484 1.00 51.56 97 ASP A C 1
ATOM 755 O O . ASP A 1 97 ? 38.977 6.352 3.122 1.00 51.56 97 ASP A O 1
ATOM 759 N N . GLU A 1 98 ? 38.510 8.547 2.942 1.00 50.53 98 GLU A N 1
ATOM 760 C CA . GLU A 1 98 ? 39.667 8.891 2.115 1.00 50.53 98 GLU A CA 1
ATOM 761 C C . GLU A 1 98 ? 40.908 8.986 3.011 1.00 50.53 98 GLU A C 1
ATOM 763 O O . GLU A 1 98 ? 41.226 10.054 3.526 1.00 50.53 98 GLU A O 1
ATOM 768 N N . ASP A 1 99 ? 41.618 7.874 3.168 1.00 53.72 99 ASP A N 1
ATOM 769 C CA . ASP A 1 99 ? 43.014 7.873 3.595 1.00 53.72 99 ASP A CA 1
ATOM 770 C C . ASP A 1 99 ? 43.848 7.212 2.484 1.00 53.72 99 ASP A C 1
ATOM 772 O O . ASP A 1 99 ? 43.962 5.987 2.427 1.00 53.72 99 ASP A O 1
ATOM 776 N N . ASP A 1 100 ? 44.433 8.012 1.586 1.00 45.16 100 ASP A N 1
ATOM 777 C CA . ASP A 1 100 ? 45.605 7.576 0.817 1.00 45.16 100 ASP A CA 1
ATOM 778 C C . ASP A 1 100 ? 46.668 8.679 0.772 1.00 45.16 100 ASP A C 1
ATOM 780 O O . ASP A 1 100 ? 46.396 9.863 0.553 1.00 45.16 100 ASP A O 1
ATOM 784 N N . GLU A 1 101 ? 47.887 8.260 1.086 1.00 54.03 101 GLU A N 1
ATOM 785 C CA . GLU A 1 101 ? 49.028 9.084 1.443 1.00 54.03 101 GLU A CA 1
ATOM 786 C C . GLU A 1 101 ? 49.784 9.657 0.236 1.00 54.03 101 GLU A C 1
ATOM 788 O O . GLU A 1 101 ? 49.847 9.073 -0.842 1.00 54.03 101 GLU A O 1
ATOM 793 N N . GLY A 1 102 ? 50.546 10.722 0.502 1.00 46.78 102 GLY A N 1
ATOM 794 C CA . GLY A 1 102 ? 51.917 10.784 -0.006 1.00 46.78 102 GLY A CA 1
ATOM 795 C C . GLY A 1 102 ? 52.197 11.835 -1.075 1.00 46.78 102 GLY A C 1
ATOM 796 O O . GLY A 1 102 ? 52.053 11.601 -2.269 1.00 46.78 102 GLY A O 1
ATOM 797 N N . SER A 1 103 ? 52.767 12.964 -0.651 1.00 43.09 103 SER A N 1
ATOM 798 C CA . SER A 1 103 ? 53.710 13.711 -1.487 1.00 43.09 103 SER A CA 1
ATOM 799 C C . SER A 1 103 ? 54.641 14.548 -0.611 1.00 43.09 103 SER A C 1
ATOM 801 O O . SER A 1 103 ? 54.235 15.531 0.009 1.00 43.09 103 SER A O 1
ATOM 803 N N . SER A 1 104 ? 55.915 14.160 -0.559 1.00 42.44 104 SER A N 1
ATOM 804 C CA . SER A 1 104 ? 56.989 15.138 -0.416 1.00 42.44 104 SER A CA 1
ATOM 805 C C . SER A 1 104 ? 58.192 14.676 -1.229 1.00 42.44 104 SER A C 1
ATOM 807 O O . SER A 1 104 ? 58.938 13.781 -0.826 1.00 42.44 104 SER A O 1
ATOM 809 N N . ASP A 1 105 ? 58.331 15.301 -2.389 1.00 51.41 105 ASP A N 1
ATOM 810 C CA . ASP A 1 105 ? 59.434 15.192 -3.331 1.00 51.41 105 ASP A CA 1
ATOM 811 C C . ASP A 1 105 ? 60.777 15.541 -2.683 1.00 51.41 105 ASP A C 1
ATOM 813 O O . ASP A 1 105 ? 60.889 16.602 -2.065 1.00 51.41 105 ASP A O 1
ATOM 817 N N . ARG A 1 106 ? 61.811 14.718 -2.914 1.00 44.62 106 ARG A N 1
ATOM 818 C CA . ARG A 1 106 ? 63.210 15.163 -3.078 1.00 44.62 106 ARG A CA 1
ATOM 819 C C . ARG A 1 106 ? 63.978 14.174 -3.956 1.00 44.62 106 ARG A C 1
ATOM 821 O O . ARG A 1 106 ? 64.546 13.207 -3.460 1.00 44.62 106 ARG A O 1
ATOM 828 N N . GLU A 1 107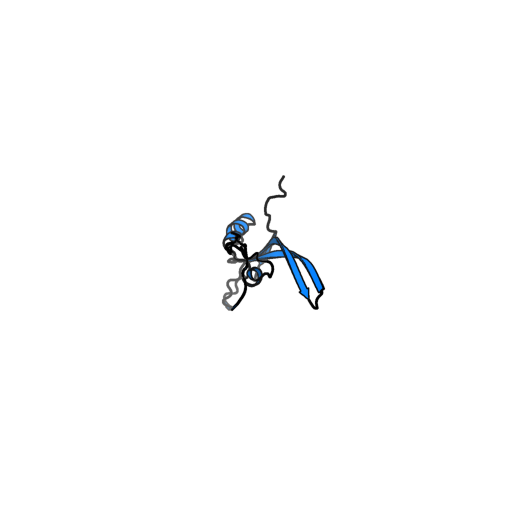 ? 64.022 14.459 -5.251 1.00 49.03 107 GLU A N 1
ATOM 829 C CA . GLU A 1 107 ? 65.085 13.990 -6.144 1.00 49.03 107 GLU A CA 1
ATOM 830 C C . GLU A 1 107 ? 66.210 15.031 -6.175 1.00 49.03 107 GLU A C 1
ATOM 832 O O . GLU A 1 107 ? 65.913 16.226 -6.197 1.00 49.03 107 GLU A O 1
ATOM 837 N N . SER A 1 108 ? 67.468 14.574 -6.140 1.00 46.84 108 SER A N 1
ATOM 838 C CA . SER A 1 108 ? 68.692 15.092 -6.801 1.00 46.84 108 SER A CA 1
ATOM 839 C C . SER A 1 108 ? 69.902 14.468 -6.083 1.00 46.84 108 SER A C 1
ATOM 841 O O . SER A 1 108 ? 69.916 14.471 -4.856 1.00 46.84 108 SER A O 1
ATOM 843 N N . GLU A 1 109 ? 70.979 13.947 -6.661 1.00 50.22 109 GLU A N 1
ATOM 844 C CA . GLU A 1 109 ? 71.452 13.649 -8.014 1.00 50.22 109 GLU A CA 1
ATOM 845 C C . GLU A 1 109 ? 72.647 12.675 -7.798 1.00 50.22 109 GLU A C 1
ATOM 847 O O . GLU A 1 109 ? 73.386 12.798 -6.821 1.00 50.22 109 GLU A O 1
ATOM 852 N N . GLU A 1 110 ? 72.736 11.653 -8.647 1.00 53.28 110 GLU A N 1
ATOM 853 C CA . GLU A 1 110 ? 73.925 11.122 -9.345 1.00 53.28 110 GLU A CA 1
ATOM 854 C C . GLU A 1 110 ? 75.331 11.222 -8.694 1.00 53.28 110 GLU A C 1
ATOM 856 O O . GLU A 1 110 ? 75.866 12.309 -8.520 1.00 53.28 110 GLU A O 1
ATOM 861 N N . ASP A 1 111 ? 76.010 10.077 -8.491 1.00 47.28 111 ASP A N 1
ATOM 862 C CA . ASP A 1 111 ? 77.237 9.786 -9.261 1.00 47.28 111 ASP A CA 1
ATOM 863 C C . ASP A 1 111 ? 77.660 8.299 -9.222 1.00 47.28 111 ASP A C 1
ATOM 865 O O . ASP A 1 111 ? 77.400 7.554 -8.275 1.00 47.28 111 ASP A O 1
ATOM 869 N N . LEU A 1 112 ? 78.277 7.874 -10.323 1.00 54.62 112 LEU A N 1
ATOM 870 C CA . LEU A 1 112 ? 78.415 6.505 -10.826 1.00 54.62 112 LEU A CA 1
ATOM 871 C C . LEU A 1 112 ? 79.675 5.750 -10.340 1.00 54.62 112 LEU A C 1
ATOM 873 O O . LEU A 1 112 ? 80.779 6.277 -10.350 1.00 54.62 112 LEU A O 1
ATOM 877 N N . SER A 1 113 ? 79.477 4.458 -10.036 1.00 57.19 113 SER A N 1
ATOM 878 C CA . SER A 1 113 ? 80.359 3.278 -10.218 1.00 57.19 113 SER A CA 1
ATOM 879 C C . SER A 1 113 ? 81.888 3.371 -10.019 1.00 57.19 113 SER A C 1
ATOM 881 O O . SER A 1 113 ? 82.578 3.968 -10.843 1.00 57.19 113 SER A O 1
ATOM 883 N N . ALA A 1 114 ? 82.412 2.574 -9.072 1.00 45.84 114 ALA A N 1
ATOM 884 C CA . ALA A 1 114 ? 83.359 1.445 -9.257 1.00 45.84 114 ALA A CA 1
ATOM 885 C C . ALA A 1 114 ? 84.194 1.187 -7.990 1.00 45.84 114 ALA A C 1
ATOM 887 O O . ALA A 1 114 ? 84.852 2.132 -7.504 1.00 45.84 114 ALA A O 1
#